Protein AF-A0A7Z9T7X4-F1 (afdb_monomer)

Solvent-accessible surface area (backbone atoms only — not comparable to full-atom values): 5307 Å² total; per-residue (Å²): 120,67,69,62,58,50,52,54,52,57,52,54,50,58,70,72,67,56,79,73,83,79,71,84,74,80,74,58,66,50,82,43,74,27,76,43,23,64,61,49,35,50,49,37,37,73,74,67,70,28,39,80,80,86,53,81,40,30,31,27,49,94,84,28,35,44,34,46,44,71,38,79,74,93,66,67,42,73,88,44,99,63,51,78,86,133

pLDDT: mean 85.78, std 15.09, range [55.75, 98.19]

Nearest PDB structures (foldseek):
  8wg8-assembly1_A  TM=2.321E-01  e=5.520E+00  Homo sapiens

Foldseek 3Di:
DPVVVVVVVVVVCVVVVDPDPDDDDPAQEDEDEDQDLQVVQVCCVVPVVWADPPDPSWTDDPRYIYHYDHDDDPDALCPDPRNDDD

Sequence (86 aa):
MTGRLFALSAFLVALVGSPAIATATDYHHVHLVAPSRAEAKEWYMTHMGCTDYGRPDACQIGNTYIIFFEREPTGPSVGSGVDHIG

Secondary structure (DSSP, 8-state):
-HHHHHHHHHHHHHHHS-----PPPP--EEEEEES-HHHHHHHHHHHS--B--S-TTEEEETTEEEEEEES--SS-STTSS-----

Structure (mmCIF, N/CA/C/O backbone):
data_AF-A0A7Z9T7X4-F1
#
_entry.id   AF-A0A7Z9T7X4-F1
#
loop_
_atom_site.group_PDB
_atom_site.id
_atom_site.type_symbol
_atom_site.label_atom_id
_atom_site.label_alt_id
_atom_site.label_comp_id
_atom_site.label_asym_id
_atom_site.label_entity_id
_atom_site.label_seq_id
_atom_site.pdbx_PDB_ins_code
_atom_site.Cartn_x
_atom_site.Cartn_y
_atom_site.Cartn_z
_atom_site.occupancy
_atom_site.B_iso_or_equiv
_atom_site.auth_seq_id
_atom_site.auth_comp_id
_atom_site.auth_asym_id
_atom_site.auth_atom_id
_atom_site.pdbx_PDB_model_num
ATOM 1 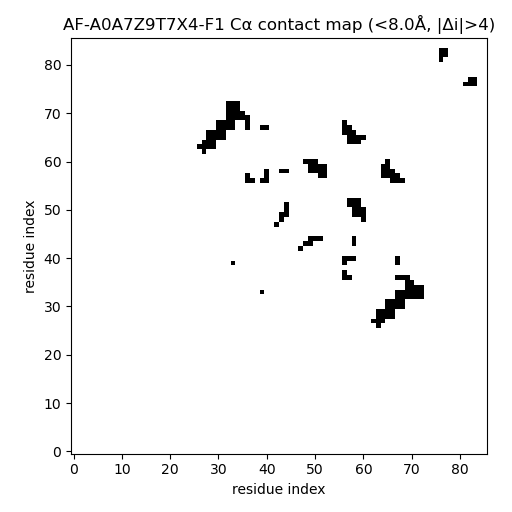N N . MET A 1 1 ? 3.331 -52.181 41.302 1.00 55.75 1 MET A N 1
ATOM 2 C CA . MET A 1 1 ? 4.014 -50.969 40.778 1.00 55.75 1 MET A CA 1
ATOM 3 C C . MET A 1 1 ? 3.919 -50.811 39.258 1.00 55.75 1 MET A C 1
ATOM 5 O O . MET A 1 1 ? 4.015 -49.691 38.784 1.00 55.75 1 MET A O 1
ATOM 9 N N . THR A 1 2 ? 3.673 -51.877 38.496 1.00 60.91 2 THR A N 1
ATOM 10 C CA . THR A 1 2 ? 3.679 -51.894 37.021 1.00 60.91 2 THR A CA 1
ATOM 11 C C . THR A 1 2 ? 2.526 -51.131 36.349 1.00 60.91 2 THR A C 1
ATOM 13 O O . THR A 1 2 ? 2.764 -50.427 35.376 1.00 60.91 2 THR A O 1
ATOM 16 N N . GLY A 1 3 ? 1.301 -51.171 36.889 1.00 57.78 3 GLY A N 1
ATOM 17 C CA . GLY A 1 3 ? 0.142 -50.492 36.274 1.00 57.78 3 GLY A CA 1
ATOM 18 C C . GLY A 1 3 ? 0.173 -48.956 36.331 1.00 57.78 3 GLY A C 1
ATOM 19 O O . GLY A 1 3 ? -0.297 -48.291 35.413 1.00 57.78 3 GLY A O 1
ATOM 20 N N . ARG A 1 4 ? 0.783 -48.375 37.374 1.00 57.91 4 ARG A N 1
ATOM 21 C CA . ARG A 1 4 ? 0.920 -46.912 37.519 1.00 57.91 4 ARG A CA 1
ATOM 22 C C . ARG A 1 4 ? 1.949 -46.327 36.548 1.00 57.91 4 ARG A C 1
ATOM 24 O O . ARG A 1 4 ? 1.705 -45.278 35.971 1.00 57.91 4 ARG A O 1
ATOM 31 N N . LEU A 1 5 ? 3.059 -47.032 36.330 1.00 59.16 5 LEU A N 1
ATOM 32 C CA . LEU A 1 5 ? 4.101 -46.645 35.370 1.00 59.16 5 LEU A CA 1
ATOM 33 C C . LEU A 1 5 ? 3.607 -46.722 33.914 1.00 59.16 5 LEU A C 1
ATOM 35 O O . LEU A 1 5 ? 3.946 -45.858 33.105 1.00 59.16 5 LEU A O 1
ATOM 39 N N . PHE A 1 6 ? 2.756 -47.706 33.600 1.00 60.12 6 PHE A N 1
ATOM 40 C CA . PHE A 1 6 ? 2.117 -47.829 32.284 1.00 60.12 6 PHE A CA 1
ATOM 41 C C . PHE A 1 6 ? 1.105 -46.703 32.023 1.00 60.12 6 PHE A C 1
ATOM 43 O O . PHE A 1 6 ? 1.119 -46.098 30.954 1.00 60.12 6 PHE A O 1
ATOM 50 N N . ALA A 1 7 ? 0.278 -46.368 33.020 1.00 62.12 7 ALA A N 1
ATOM 51 C CA . ALA A 1 7 ? -0.687 -45.273 32.921 1.00 62.12 7 ALA A CA 1
ATOM 52 C C . ALA A 1 7 ? -0.011 -43.895 32.779 1.00 62.12 7 ALA A C 1
ATOM 54 O O . ALA A 1 7 ? -0.449 -43.083 31.968 1.00 62.12 7 ALA A O 1
ATOM 55 N N . LEU A 1 8 ? 1.089 -43.646 33.505 1.00 60.22 8 LEU A N 1
ATOM 56 C CA . LEU A 1 8 ? 1.880 -42.418 33.346 1.00 60.22 8 LEU A CA 1
ATOM 57 C C . LEU A 1 8 ? 2.542 -42.321 31.962 1.00 60.22 8 LEU A C 1
ATOM 59 O O . LEU A 1 8 ? 2.557 -41.243 31.372 1.00 60.22 8 LEU A O 1
ATOM 63 N N . SER A 1 9 ? 3.054 -43.433 31.428 1.00 58.78 9 SER A N 1
ATOM 64 C CA . SER A 1 9 ? 3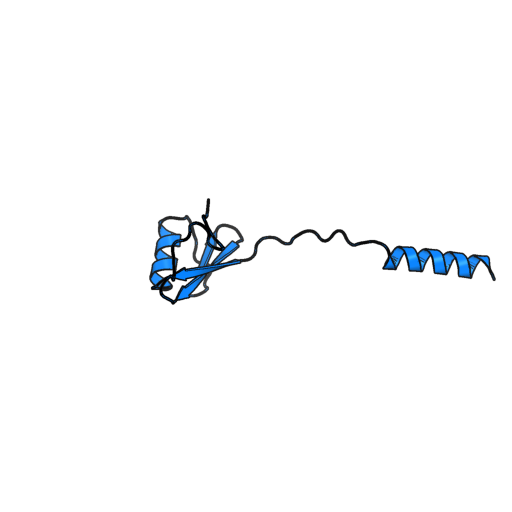.676 -43.446 30.094 1.00 58.78 9 SER A CA 1
ATOM 65 C C . SER A 1 9 ? 2.656 -43.214 28.978 1.00 58.78 9 SER A C 1
ATOM 67 O O . SER A 1 9 ? 2.924 -42.449 28.057 1.00 58.78 9 SER A O 1
ATOM 69 N N . ALA A 1 10 ? 1.463 -43.808 29.078 1.00 59.78 10 ALA A N 1
ATOM 70 C CA . ALA A 1 10 ? 0.387 -43.575 28.115 1.00 59.78 10 ALA A CA 1
ATOM 71 C C . ALA A 1 10 ? -0.110 -42.114 28.131 1.00 59.78 10 ALA A C 1
ATOM 73 O O . ALA A 1 10 ? -0.397 -41.548 27.078 1.00 59.78 10 ALA A O 1
ATOM 74 N N . PHE A 1 11 ? -0.152 -41.477 29.308 1.00 58.53 11 PHE A N 1
ATOM 75 C CA . PHE A 1 11 ? -0.549 -40.073 29.453 1.00 58.53 11 PHE A CA 1
ATOM 76 C C . PHE A 1 11 ? 0.485 -39.094 28.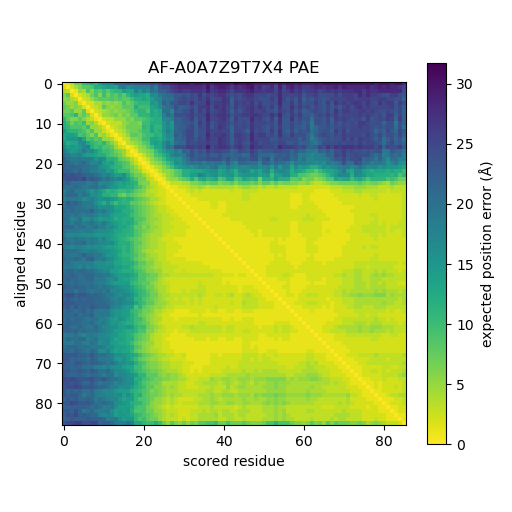865 1.00 58.53 11 PHE A C 1
ATOM 78 O O . PHE A 1 11 ? 0.116 -38.130 28.198 1.00 58.53 11 PHE A O 1
ATOM 85 N N . LEU A 1 12 ? 1.784 -39.364 29.046 1.00 57.91 12 LEU A N 1
ATOM 86 C CA . LEU A 1 12 ? 2.865 -38.547 28.477 1.00 57.91 12 LEU A CA 1
ATOM 87 C C . LEU A 1 12 ? 2.919 -38.619 26.942 1.00 57.91 12 LEU A C 1
ATOM 89 O O . LEU A 1 12 ? 3.142 -37.598 26.294 1.00 57.91 12 LEU A O 1
ATOM 93 N N . VAL A 1 13 ? 2.658 -39.788 26.347 1.00 59.00 13 VAL A N 1
ATOM 94 C CA . VAL A 1 13 ? 2.594 -39.939 24.881 1.00 59.00 13 VAL A CA 1
ATOM 95 C C . VAL A 1 13 ? 1.408 -39.168 24.288 1.00 59.00 13 VAL A C 1
ATOM 97 O O . VAL A 1 13 ? 1.557 -38.536 23.244 1.00 59.00 13 VAL A O 1
ATOM 100 N N . ALA A 1 14 ? 0.256 -39.141 24.966 1.00 59.38 14 ALA A N 1
ATOM 101 C CA . ALA A 1 14 ? -0.911 -38.380 24.511 1.00 59.38 14 ALA A CA 1
ATOM 102 C C . ALA A 1 14 ? -0.692 -36.851 24.537 1.00 59.38 14 ALA A C 1
ATOM 104 O O . ALA A 1 14 ? -1.221 -36.141 23.680 1.00 59.38 14 ALA A O 1
ATOM 105 N N . LEU A 1 15 ? 0.115 -36.345 25.481 1.00 58.59 15 LEU A N 1
ATOM 106 C CA . LEU A 1 15 ? 0.388 -34.910 25.630 1.00 58.59 15 LEU A CA 1
ATOM 107 C C . LEU A 1 15 ? 1.399 -34.370 24.601 1.00 58.59 15 LEU A C 1
ATOM 109 O O . LEU A 1 15 ? 1.307 -33.213 24.206 1.00 58.59 15 LEU A O 1
ATOM 113 N N . VAL A 1 16 ? 2.354 -35.200 24.164 1.00 62.25 16 VAL A N 1
ATOM 114 C CA . VAL A 1 16 ? 3.414 -34.813 23.209 1.00 62.25 16 VAL A CA 1
ATOM 115 C C . VAL A 1 16 ? 3.037 -35.159 21.761 1.00 62.25 16 VAL A C 1
ATOM 117 O O . VAL A 1 16 ? 3.496 -34.505 20.830 1.00 62.25 16 VAL A O 1
ATOM 120 N N . GLY A 1 17 ? 2.191 -36.175 21.561 1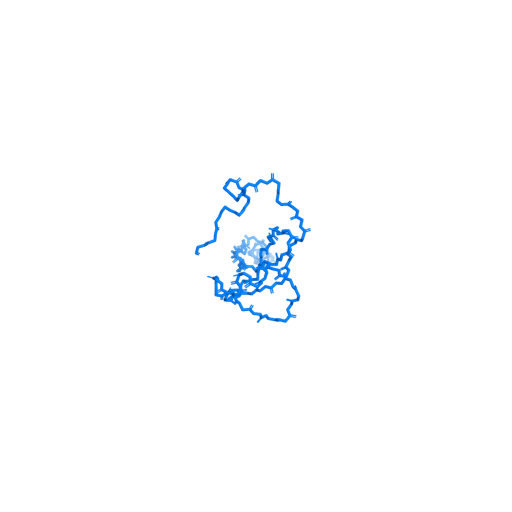.00 58.28 17 GLY A N 1
ATOM 121 C CA . GLY A 1 17 ? 1.822 -36.694 20.241 1.00 58.28 17 GLY A CA 1
ATOM 122 C C . GLY A 1 17 ? 0.565 -36.087 19.614 1.00 58.28 17 GLY A C 1
ATOM 123 O O . GLY A 1 17 ? 0.218 -36.475 18.502 1.00 58.28 17 GLY A O 1
ATOM 124 N N . SER A 1 18 ? -0.130 -35.172 20.294 1.00 63.16 18 SER A N 1
ATOM 125 C CA . SER A 1 18 ? -1.299 -34.499 19.718 1.00 63.16 18 SER A CA 1
ATOM 126 C C . SER A 1 18 ? -0.822 -33.337 18.843 1.00 63.16 18 SER A C 1
ATOM 128 O O . SER A 1 18 ? -0.358 -32.340 19.402 1.00 63.16 18 SER A O 1
ATOM 130 N N . PRO A 1 19 ? -0.902 -33.409 17.497 1.00 65.62 19 PRO A N 1
ATOM 131 C CA . PRO A 1 19 ? -0.632 -32.237 16.683 1.00 65.62 19 PRO A CA 1
ATOM 132 C C . PRO A 1 19 ? -1.670 -31.183 17.061 1.00 65.62 19 PRO A C 1
ATOM 134 O O . PRO A 1 19 ? -2.869 -31.375 16.850 1.00 65.62 19 PRO A O 1
ATOM 137 N N . ALA A 1 20 ? -1.224 -30.080 17.660 1.00 71.19 20 ALA A N 1
ATOM 138 C CA . ALA A 1 20 ? -2.070 -28.908 17.761 1.00 71.19 20 ALA A CA 1
ATOM 139 C C . ALA A 1 20 ? -2.505 -28.566 16.333 1.00 71.19 20 ALA A C 1
ATOM 141 O O . ALA A 1 20 ? -1.660 -28.433 15.444 1.00 71.19 20 ALA A O 1
ATOM 142 N N . ILE A 1 21 ? -3.814 -28.484 16.095 1.00 73.75 21 ILE A N 1
ATOM 143 C CA . ILE A 1 21 ? -4.326 -27.990 14.821 1.00 73.75 21 ILE A CA 1
ATOM 144 C C . ILE A 1 21 ? -3.893 -26.528 14.750 1.00 73.75 21 ILE A C 1
ATOM 146 O O . ILE A 1 21 ? -4.484 -25.663 15.392 1.00 73.75 21 ILE A O 1
ATOM 150 N N . ALA A 1 22 ? -2.804 -26.268 14.031 1.00 72.44 22 ALA A N 1
ATOM 151 C CA . ALA A 1 22 ? -2.356 -24.920 13.756 1.00 72.44 22 ALA A CA 1
ATOM 152 C C . ALA A 1 22 ? -3.366 -24.297 12.793 1.00 72.44 22 ALA A C 1
ATOM 154 O O . ALA A 1 22 ? -3.421 -24.646 11.614 1.00 72.44 22 ALA A O 1
ATOM 155 N N . THR A 1 23 ? -4.202 -23.403 13.306 1.00 78.25 23 THR A N 1
ATOM 156 C CA . THR A 1 23 ? -5.028 -22.545 12.464 1.00 78.25 23 THR A CA 1
ATOM 157 C C . THR A 1 23 ? -4.146 -21.428 11.924 1.00 78.25 23 THR A C 1
ATOM 159 O O . THR A 1 23 ? -3.372 -20.834 12.679 1.00 78.25 23 THR A O 1
ATOM 162 N N . ALA A 1 24 ? -4.248 -21.133 10.629 1.00 76.50 24 ALA A N 1
ATOM 163 C CA . ALA A 1 24 ? -3.623 -19.933 10.091 1.00 76.50 24 ALA A CA 1
ATOM 164 C C . ALA A 1 24 ? -4.186 -18.709 10.829 1.00 76.50 24 ALA A C 1
ATOM 166 O O . ALA A 1 24 ? -5.393 -18.616 11.046 1.00 76.50 24 ALA A O 1
ATOM 167 N N . THR A 1 25 ? -3.300 -17.811 11.253 1.00 79.88 25 THR A N 1
ATOM 168 C CA . THR A 1 25 ? -3.706 -16.520 11.811 1.00 79.88 25 THR A CA 1
ATOM 169 C C . THR A 1 25 ? -4.280 -15.634 10.711 1.00 79.88 25 THR A C 1
ATOM 171 O O . THR A 1 25 ? -3.953 -15.810 9.534 1.00 79.88 25 THR A O 1
ATOM 174 N N . ASP A 1 26 ? -5.083 -14.649 11.107 1.00 86.38 26 ASP A N 1
ATOM 175 C CA . ASP A 1 26 ? -5.591 -13.637 10.18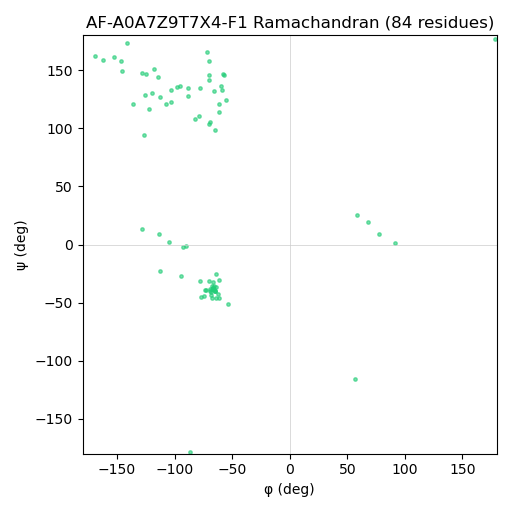8 1.00 86.38 26 ASP A CA 1
ATOM 176 C C . ASP A 1 26 ? -4.445 -12.886 9.496 1.00 86.38 26 ASP A C 1
ATOM 178 O O . ASP A 1 26 ? -3.366 -12.669 10.064 1.00 86.38 26 ASP A O 1
ATOM 182 N N . TYR A 1 27 ? -4.686 -12.486 8.246 1.00 89.50 27 TYR A N 1
ATOM 183 C CA . TYR A 1 27 ? -3.704 -11.784 7.431 1.00 89.50 27 TYR A CA 1
ATOM 184 C C . TYR A 1 27 ? -3.479 -10.364 7.969 1.00 89.50 27 TYR A C 1
ATOM 186 O O . TYR A 1 27 ? -4.303 -9.464 7.789 1.00 89.50 27 TYR A O 1
ATOM 194 N N . HIS A 1 28 ? -2.351 -10.167 8.652 1.00 93.50 28 HIS A N 1
ATOM 195 C CA . HIS A 1 28 ? -2.127 -8.955 9.437 1.00 93.50 28 HIS A CA 1
ATOM 196 C C . HIS A 1 28 ? -1.765 -7.730 8.585 1.00 93.50 28 HIS A C 1
ATOM 198 O O . HIS A 1 28 ? -2.245 -6.628 8.849 1.00 93.50 28 HIS A O 1
ATOM 204 N N . HIS A 1 29 ? -0.864 -7.866 7.608 1.00 95.81 29 HIS A N 1
ATOM 205 C CA . HIS A 1 29 ? -0.446 -6.737 6.778 1.00 95.81 29 HIS A CA 1
ATOM 206 C C . HIS A 1 29 ? 0.229 -7.162 5.473 1.00 95.81 29 HIS A C 1
ATOM 208 O O . HIS A 1 29 ? 0.783 -8.255 5.378 1.00 95.81 29 HIS A O 1
ATOM 214 N N . VAL A 1 30 ? 0.241 -6.249 4.503 1.00 95.06 30 VAL A N 1
ATOM 215 C CA . VAL A 1 30 ? 1.000 -6.353 3.251 1.00 95.06 30 VAL A CA 1
ATOM 216 C C . VAL A 1 30 ? 1.904 -5.135 3.075 1.00 95.06 30 VAL A C 1
ATOM 218 O O . VAL A 1 30 ? 1.560 -4.023 3.485 1.00 95.06 30 VAL A O 1
ATOM 221 N N . HIS A 1 31 ? 3.070 -5.344 2.465 1.00 95.88 31 HIS A N 1
ATOM 222 C CA . HIS A 1 31 ? 3.951 -4.265 2.025 1.00 95.88 31 HIS A CA 1
ATOM 223 C C . HIS A 1 31 ? 3.821 -4.084 0.515 1.00 95.88 31 HIS A C 1
ATOM 225 O O . HIS A 1 31 ? 4.076 -5.022 -0.241 1.00 95.88 31 HIS A O 1
ATOM 231 N N . LEU A 1 32 ? 3.467 -2.876 0.085 1.00 95.56 32 LEU A N 1
ATOM 232 C CA . LEU A 1 32 ? 3.364 -2.511 -1.324 1.00 95.56 32 LEU A CA 1
ATOM 233 C C . LEU A 1 32 ? 4.416 -1.471 -1.683 1.00 95.56 32 LEU A C 1
ATOM 235 O O . LEU A 1 32 ? 4.762 -0.596 -0.894 1.00 95.56 32 LEU A O 1
ATOM 239 N N . VAL A 1 33 ? 4.930 -1.583 -2.897 1.00 96.19 33 VAL A N 1
ATOM 240 C CA . VAL A 1 33 ? 5.909 -0.650 -3.445 1.00 96.19 33 VAL A CA 1
ATOM 241 C C . VAL A 1 33 ? 5.180 0.503 -4.116 1.00 96.19 33 VAL A C 1
ATOM 243 O O . VAL A 1 33 ? 4.256 0.267 -4.892 1.00 96.19 33 VAL A O 1
ATOM 246 N N . ALA A 1 34 ? 5.624 1.729 -3.855 1.00 96.56 34 ALA A N 1
ATOM 247 C CA . ALA A 1 34 ? 5.153 2.916 -4.556 1.00 96.56 34 ALA A CA 1
ATOM 248 C C . ALA A 1 34 ? 6.285 3.945 -4.727 1.00 96.56 34 ALA A C 1
ATOM 250 O O . ALA A 1 34 ? 7.136 4.036 -3.842 1.00 96.56 34 ALA A O 1
ATOM 251 N N . PRO A 1 35 ? 6.279 4.763 -5.797 1.00 97.44 35 PRO A N 1
ATOM 252 C CA . PRO A 1 35 ? 7.228 5.871 -5.953 1.00 97.44 35 PRO A CA 1
ATOM 253 C C . PRO A 1 35 ? 7.123 6.929 -4.845 1.00 97.44 35 PRO A C 1
ATOM 255 O O . PRO A 1 35 ? 8.120 7.535 -4.478 1.00 97.44 35 PRO A O 1
ATOM 258 N N . SER A 1 36 ? 5.925 7.124 -4.283 1.00 97.88 36 SER A N 1
ATOM 259 C CA . SER A 1 36 ? 5.669 8.008 -3.143 1.00 97.88 36 SER A CA 1
ATOM 260 C C . SER A 1 36 ? 4.743 7.311 -2.155 1.00 97.88 36 SER A C 1
ATOM 262 O O . SER A 1 36 ? 3.620 6.925 -2.491 1.00 97.88 36 SER A O 1
ATOM 264 N N . ARG A 1 37 ? 5.206 7.142 -0.913 1.00 97.69 37 ARG A N 1
ATOM 265 C CA . ARG A 1 37 ? 4.412 6.496 0.143 1.00 97.69 37 ARG A CA 1
ATOM 266 C C . ARG A 1 37 ? 3.206 7.329 0.560 1.00 97.69 37 ARG A C 1
ATOM 268 O O . ARG A 1 37 ? 2.139 6.772 0.808 1.00 97.69 37 ARG A O 1
ATOM 275 N N . ALA A 1 38 ? 3.374 8.649 0.611 1.00 96.88 38 ALA A N 1
ATOM 276 C CA . ALA A 1 38 ? 2.315 9.575 0.989 1.00 96.88 38 ALA A CA 1
ATOM 277 C C . ALA A 1 38 ? 1.199 9.604 -0.064 1.00 96.88 38 ALA A C 1
ATOM 279 O O . ALA A 1 38 ? 0.027 9.478 0.285 1.00 96.88 38 ALA A O 1
ATOM 280 N N . GLU A 1 39 ? 1.561 9.689 -1.348 1.00 97.94 39 GLU A N 1
ATOM 281 C CA . GLU A 1 39 ? 0.581 9.664 -2.441 1.00 97.94 39 GLU A CA 1
ATOM 282 C C . GLU A 1 39 ? -0.121 8.309 -2.537 1.00 97.94 39 GLU A C 1
ATOM 284 O O . GLU A 1 39 ? -1.329 8.258 -2.751 1.00 97.94 39 GLU A O 1
ATOM 289 N N . ALA A 1 40 ? 0.601 7.206 -2.312 1.00 97.69 40 ALA A N 1
ATOM 290 C CA . ALA A 1 40 ? -0.001 5.879 -2.289 1.00 97.69 40 ALA A CA 1
ATOM 291 C C . ALA A 1 40 ? -1.004 5.720 -1.138 1.00 97.69 40 ALA A C 1
ATOM 293 O O . ALA A 1 40 ? -2.124 5.263 -1.371 1.00 97.69 40 ALA A O 1
ATOM 294 N N . LYS A 1 41 ? -0.649 6.150 0.083 1.00 97.75 41 LYS A N 1
ATOM 295 C CA . LYS A 1 41 ? -1.585 6.184 1.219 1.00 97.75 41 LYS A CA 1
ATOM 296 C C . LYS A 1 41 ? -2.851 6.959 0.853 1.00 97.75 41 LYS A C 1
ATOM 298 O O . LYS A 1 41 ? -3.948 6.430 1.019 1.00 97.75 41 LYS A O 1
ATOM 303 N N . GLU A 1 42 ? -2.694 8.173 0.334 1.00 97.81 42 GLU A N 1
ATOM 304 C CA . GLU A 1 42 ? -3.818 9.046 -0.012 1.00 97.81 42 GLU A CA 1
ATOM 305 C C . GLU A 1 42 ? -4.711 8.437 -1.101 1.00 97.81 42 GLU A C 1
ATOM 307 O O . GLU A 1 42 ? -5.938 8.443 -0.981 1.00 97.81 42 GLU A O 1
ATOM 312 N N . TRP A 1 43 ? -4.111 7.836 -2.132 1.00 97.62 43 TRP A N 1
ATOM 313 C CA . TRP A 1 43 ? -4.847 7.173 -3.205 1.00 97.62 43 TRP A CA 1
ATOM 314 C C . TRP A 1 43 ? -5.685 6.004 -2.675 1.00 97.62 43 TRP A C 1
ATOM 316 O O . TRP A 1 43 ? -6.872 5.901 -2.986 1.00 97.62 43 TRP A O 1
ATOM 326 N N . TYR A 1 44 ? -5.107 5.150 -1.822 1.00 97.12 44 TYR A N 1
ATOM 327 C CA . TYR A 1 44 ? -5.834 4.025 -1.225 1.00 97.12 44 TYR A CA 1
ATOM 328 C C . TYR A 1 44 ? -6.951 4.496 -0.289 1.00 97.12 44 TYR A C 1
ATOM 330 O O . TYR A 1 44 ? -8.037 3.912 -0.288 1.00 97.12 44 TYR A O 1
ATOM 338 N N . MET A 1 45 ? -6.724 5.561 0.482 1.00 97.38 45 MET A N 1
ATOM 339 C CA . MET A 1 45 ? -7.769 6.146 1.325 1.00 97.38 45 MET A CA 1
ATOM 340 C C . MET A 1 45 ? -8.918 6.731 0.496 1.00 97.38 45 MET A C 1
ATOM 342 O O . MET A 1 45 ? -10.084 6.521 0.823 1.00 97.38 45 MET A O 1
ATOM 346 N N . THR A 1 46 ? -8.601 7.393 -0.616 1.00 97.69 46 THR A N 1
ATOM 347 C CA . THR A 1 46 ? -9.591 8.040 -1.488 1.00 97.69 46 THR A CA 1
ATOM 348 C C . THR A 1 46 ? -10.393 7.038 -2.319 1.00 97.69 46 THR A C 1
ATOM 350 O O . THR A 1 46 ? -11.595 7.218 -2.511 1.00 97.69 46 THR A O 1
ATOM 353 N N . HIS A 1 47 ? -9.747 5.987 -2.830 1.00 96.19 47 HIS A N 1
ATOM 354 C CA . HIS A 1 47 ? -10.330 5.135 -3.872 1.00 96.19 47 HIS A CA 1
ATOM 355 C C . HIS A 1 47 ? -10.648 3.706 -3.430 1.00 96.19 47 HIS A C 1
ATOM 357 O O . HIS A 1 47 ? -11.508 3.075 -4.038 1.00 96.19 47 HIS A O 1
ATOM 363 N N . MET A 1 48 ? -9.992 3.198 -2.384 1.00 94.31 48 MET A N 1
ATOM 364 C CA . MET A 1 48 ? -10.094 1.788 -1.975 1.00 94.31 48 MET A CA 1
ATOM 365 C C . MET A 1 48 ? -10.770 1.602 -0.610 1.00 94.31 48 MET A C 1
ATOM 367 O O . MET A 1 48 ? -10.760 0.503 -0.064 1.00 94.31 48 MET A O 1
ATOM 371 N N . GLY A 1 49 ? -11.340 2.666 -0.032 1.00 94.00 49 GLY A N 1
ATOM 372 C CA . GLY A 1 49 ? -11.990 2.610 1.282 1.00 94.00 49 GLY A CA 1
ATOM 373 C C . GLY A 1 49 ? -11.018 2.371 2.441 1.00 94.00 49 GLY A C 1
ATOM 374 O O . GLY A 1 49 ? -11.430 1.934 3.514 1.00 94.00 49 GLY A O 1
ATOM 375 N N . CYS A 1 50 ? -9.728 2.638 2.227 1.00 97.06 50 CYS A N 1
ATOM 376 C CA . CYS A 1 50 ? -8.723 2.552 3.275 1.00 97.06 50 CYS A CA 1
ATOM 377 C C . CYS A 1 50 ? -8.928 3.684 4.296 1.00 97.06 50 CYS A C 1
ATOM 379 O O . CYS A 1 50 ? -9.296 4.801 3.937 1.00 97.06 50 CYS A O 1
ATOM 381 N N . THR A 1 51 ? -8.650 3.430 5.572 1.00 98.06 51 THR A N 1
ATOM 382 C CA . THR A 1 51 ? -8.736 4.449 6.629 1.00 98.06 51 THR A CA 1
ATOM 383 C C . THR A 1 51 ? -7.383 4.691 7.278 1.00 98.06 51 THR A C 1
ATOM 385 O O . THR A 1 51 ? -6.554 3.782 7.377 1.00 98.06 51 THR A O 1
ATOM 3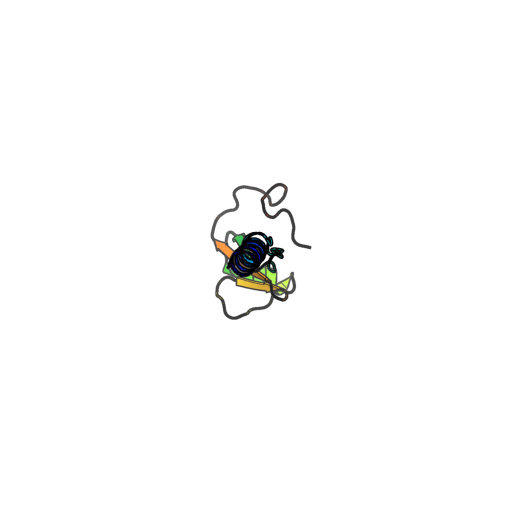88 N N . ASP A 1 52 ? -7.168 5.910 7.766 1.00 97.00 52 ASP A N 1
ATOM 389 C CA . ASP A 1 52 ? -6.017 6.200 8.616 1.00 97.00 52 ASP A CA 1
ATOM 390 C C . ASP A 1 52 ? -6.186 5.533 9.991 1.00 97.00 52 ASP A C 1
ATOM 392 O O . ASP A 1 52 ? -7.282 5.507 10.551 1.00 97.00 52 ASP A O 1
ATOM 396 N N . TYR A 1 53 ? -5.091 5.010 10.536 1.00 96.25 53 TYR A N 1
ATOM 397 C CA . TYR A 1 53 ? -5.017 4.453 11.891 1.00 96.25 53 TYR A CA 1
ATOM 398 C C . TYR A 1 53 ? -3.854 5.035 12.708 1.00 96.25 53 TYR A C 1
ATOM 400 O O . TYR A 1 53 ? -3.500 4.519 13.767 1.00 96.25 53 TYR A O 1
ATOM 408 N N . GLY A 1 54 ? -3.245 6.121 12.222 1.00 95.38 54 GLY A N 1
ATOM 409 C CA . GLY A 1 54 ? -2.192 6.860 12.913 1.00 95.38 54 GLY A CA 1
ATOM 410 C C . GLY A 1 54 ? -0.771 6.401 12.591 1.00 95.38 54 GLY A C 1
ATOM 411 O O . GLY A 1 54 ? 0.180 6.977 13.119 1.00 95.38 54 GLY A O 1
ATOM 412 N N . ARG A 1 55 ? -0.589 5.403 11.714 1.00 94.81 55 ARG A N 1
ATOM 413 C CA . ARG A 1 55 ? 0.740 5.036 11.207 1.00 94.81 55 ARG A CA 1
ATOM 414 C C . ARG A 1 55 ? 1.079 5.854 9.950 1.00 94.81 55 ARG A C 1
ATOM 416 O O . ARG A 1 55 ? 0.306 5.839 8.990 1.00 94.81 55 ARG A O 1
ATOM 423 N N . PRO A 1 56 ? 2.243 6.529 9.910 1.00 94.44 56 PRO A N 1
ATOM 424 C CA . PRO A 1 56 ? 2.741 7.155 8.688 1.00 94.44 56 PRO A CA 1
ATOM 425 C C . PRO A 1 56 ? 2.887 6.135 7.558 1.00 94.44 56 PRO A C 1
ATOM 427 O O . PRO A 1 56 ? 3.254 4.987 7.813 1.00 94.44 56 PRO A O 1
ATOM 430 N N . ASP A 1 57 ? 2.635 6.558 6.318 1.00 96.25 57 ASP A N 1
ATOM 431 C CA . ASP A 1 57 ? 2.859 5.733 5.120 1.00 96.25 57 ASP A CA 1
ATOM 432 C C . ASP A 1 57 ? 2.083 4.406 5.096 1.00 96.25 57 ASP A C 1
ATOM 434 O O . ASP A 1 57 ? 2.495 3.429 4.466 1.00 96.25 57 ASP A O 1
ATOM 438 N N . ALA A 1 58 ? 0.965 4.352 5.814 1.00 98.00 58 ALA A N 1
ATOM 439 C CA . ALA A 1 58 ? 0.112 3.183 5.887 1.00 98.00 58 ALA A CA 1
ATOM 440 C C . ALA A 1 58 ? -1.359 3.582 6.022 1.00 98.00 58 ALA A C 1
ATOM 442 O O . ALA A 1 58 ? -1.698 4.677 6.475 1.00 98.00 58 ALA A O 1
ATOM 443 N N . CYS A 1 59 ? -2.228 2.654 5.650 1.00 98.19 59 CYS A N 1
ATOM 444 C CA . CYS A 1 59 ? -3.663 2.715 5.893 1.00 98.19 59 CYS A CA 1
ATOM 445 C C . CYS A 1 59 ? -4.175 1.312 6.250 1.00 98.19 59 CYS A C 1
ATOM 447 O O . CYS A 1 59 ?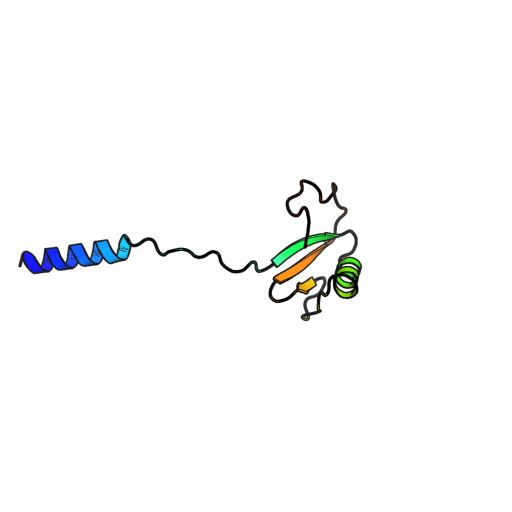 -3.415 0.338 6.213 1.00 98.19 59 CYS A O 1
ATOM 449 N N . GLN A 1 60 ? -5.439 1.196 6.642 1.00 97.44 60 GLN A N 1
ATOM 450 C CA . GLN A 1 60 ? -6.060 -0.090 6.958 1.00 97.44 60 GLN A CA 1
ATOM 451 C C . GLN A 1 60 ? -7.379 -0.287 6.211 1.00 97.44 60 GLN A C 1
ATOM 453 O O . GLN A 1 60 ? -8.119 0.671 5.997 1.00 97.44 60 GLN A O 1
ATOM 458 N N . ILE A 1 61 ? -7.684 -1.537 5.866 1.00 94.88 61 ILE A N 1
ATOM 459 C CA . ILE A 1 61 ? 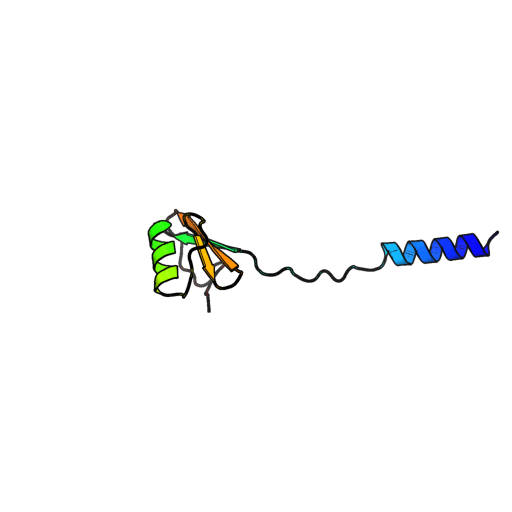-9.002 -1.973 5.387 1.00 94.88 61 ILE A CA 1
ATOM 460 C C . ILE A 1 61 ? -9.472 -3.074 6.338 1.00 94.88 61 ILE A C 1
ATOM 462 O O . ILE A 1 61 ? -8.825 -4.116 6.458 1.00 94.88 61 ILE A O 1
ATOM 466 N N . GLY A 1 62 ? -10.571 -2.830 7.056 1.00 93.25 62 GLY A N 1
ATOM 467 C CA . GLY A 1 62 ? -11.002 -3.711 8.144 1.00 93.25 62 GLY A CA 1
ATOM 468 C C . GLY A 1 62 ? -9.899 -3.867 9.197 1.00 93.25 62 GLY A C 1
ATOM 469 O O . GLY A 1 62 ? -9.514 -2.893 9.841 1.00 93.25 62 GLY A O 1
ATOM 470 N N . ASN A 1 63 ? -9.381 -5.088 9.345 1.00 93.00 63 ASN A N 1
ATOM 471 C CA . ASN A 1 63 ? -8.319 -5.442 10.293 1.00 93.00 63 ASN A CA 1
ATOM 472 C C . ASN A 1 63 ? -6.942 -5.645 9.632 1.00 93.00 63 ASN A C 1
ATOM 474 O O . ASN A 1 63 ? -5.987 -5.997 10.323 1.00 93.00 63 ASN A O 1
ATOM 478 N N . THR A 1 64 ? -6.826 -5.444 8.316 1.00 95.06 64 THR A N 1
ATOM 479 C CA . THR A 1 64 ? -5.580 -5.659 7.569 1.00 95.06 64 THR A CA 1
ATOM 480 C C . THR A 1 64 ? -4.903 -4.332 7.257 1.00 95.06 64 THR A C 1
ATOM 482 O O . THR A 1 64 ? -5.533 -3.390 6.768 1.00 95.06 64 THR A O 1
ATOM 485 N N . TYR A 1 65 ? -3.593 -4.258 7.502 1.00 97.06 65 TYR A N 1
ATOM 486 C CA . TYR A 1 65 ? -2.809 -3.051 7.240 1.00 97.06 65 TYR A CA 1
ATOM 487 C C . TYR A 1 65 ? -2.125 -3.097 5.871 1.00 97.06 65 TYR A C 1
ATOM 489 O O . TYR A 1 65 ? -1.492 -4.088 5.506 1.00 97.06 65 TYR A O 1
ATOM 497 N N . ILE A 1 66 ? -2.184 -1.985 5.145 1.00 97.44 66 ILE A N 1
ATOM 498 C CA . ILE A 1 66 ? -1.432 -1.759 3.910 1.00 97.44 66 ILE A CA 1
ATOM 499 C C . ILE A 1 66 ? -0.333 -0.754 4.227 1.00 97.44 66 ILE A C 1
ATOM 501 O O . ILE A 1 66 ? -0.605 0.349 4.699 1.00 97.44 66 ILE A O 1
ATOM 505 N N . ILE A 1 67 ? 0.915 -1.156 4.012 1.00 98.06 67 ILE A N 1
ATOM 506 C CA . ILE A 1 67 ? 2.099 -0.362 4.343 1.00 98.06 67 ILE A CA 1
ATOM 507 C C . ILE A 1 67 ? 2.871 -0.112 3.054 1.00 98.06 67 ILE A C 1
ATOM 509 O O . ILE A 1 67 ? 3.164 -1.052 2.313 1.00 98.06 67 ILE A O 1
ATOM 513 N N . PHE A 1 68 ? 3.232 1.141 2.798 1.00 98.00 68 PHE A N 1
ATOM 514 C CA . PHE A 1 68 ? 3.927 1.516 1.574 1.00 98.00 68 PHE A CA 1
ATOM 515 C C . PHE A 1 68 ? 5.436 1.625 1.799 1.00 98.00 68 PHE A C 1
ATOM 517 O O . PHE A 1 68 ? 5.903 2.206 2.779 1.00 98.00 68 PHE A O 1
ATOM 524 N N . PHE A 1 69 ? 6.208 1.076 0.864 1.00 95.94 69 PHE A N 1
ATOM 525 C CA . PHE A 1 69 ? 7.658 1.207 0.794 1.00 95.94 69 PHE A CA 1
ATOM 526 C C . PHE A 1 69 ? 8.040 2.020 -0.441 1.00 95.94 69 PHE A C 1
ATOM 528 O O . PHE A 1 69 ? 7.627 1.697 -1.557 1.00 95.94 69 PHE A O 1
ATOM 535 N N . GLU A 1 70 ? 8.830 3.071 -0.234 1.00 97.38 70 GLU A N 1
ATOM 536 C CA . GLU A 1 70 ? 9.186 4.014 -1.291 1.00 97.38 70 GLU A CA 1
ATOM 537 C C . GLU A 1 70 ? 10.287 3.448 -2.177 1.00 97.38 70 GLU A C 1
ATOM 539 O O . GLU A 1 70 ? 11.422 3.272 -1.728 1.00 97.38 70 GLU A O 1
ATOM 544 N N . ARG A 1 71 ? 9.943 3.123 -3.421 1.00 96.75 71 ARG A N 1
ATOM 545 C CA . ARG A 1 71 ? 10.889 2.797 -4.492 1.00 96.75 71 ARG A CA 1
ATOM 546 C C . ARG A 1 71 ? 10.159 2.742 -5.829 1.00 96.75 71 ARG A C 1
ATOM 548 O O . ARG A 1 71 ? 8.951 2.512 -5.877 1.00 96.75 71 ARG A O 1
ATOM 555 N N . GLU A 1 72 ? 10.921 2.819 -6.911 1.00 96.88 72 GLU A N 1
ATOM 556 C CA . GLU A 1 72 ? 10.384 2.545 -8.241 1.00 96.88 72 GLU A CA 1
ATOM 557 C C . GLU A 1 72 ? 9.967 1.066 -8.383 1.00 96.88 72 GLU A C 1
ATOM 559 O O . GLU A 1 72 ? 10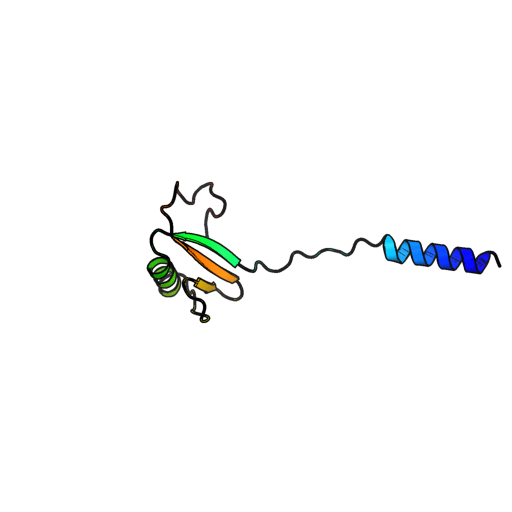.737 0.162 -8.017 1.00 96.88 72 GLU A O 1
ATOM 564 N N . PRO A 1 73 ? 8.758 0.778 -8.900 1.00 93.44 73 PRO A N 1
ATOM 565 C CA . PRO A 1 73 ? 8.365 -0.573 -9.272 1.00 93.44 73 PRO A CA 1
ATOM 566 C C . PRO A 1 73 ? 9.302 -1.147 -10.341 1.00 93.44 73 PRO A C 1
ATOM 568 O O . PRO A 1 73 ? 9.626 -0.495 -11.328 1.00 93.44 73 PRO A O 1
ATOM 571 N N . THR A 1 74 ? 9.709 -2.405 -10.179 1.00 94.12 74 THR A N 1
ATOM 572 C CA . THR A 1 74 ? 10.574 -3.100 -11.151 1.00 94.12 74 THR A CA 1
ATOM 573 C C . THR A 1 74 ? 9.785 -3.849 -12.227 1.00 94.12 74 THR A C 1
ATOM 575 O O . THR A 1 74 ? 10.380 -4.503 -13.079 1.00 94.12 74 THR A O 1
ATOM 578 N N . GLY A 1 75 ? 8.454 -3.813 -12.164 1.00 92.81 75 GLY A N 1
ATOM 579 C CA . GLY A 1 75 ? 7.560 -4.546 -13.052 1.00 92.81 75 GLY A CA 1
ATOM 580 C C . GLY A 1 75 ? 6.085 -4.324 -12.701 1.00 92.81 75 GLY A C 1
ATOM 581 O O . GLY A 1 75 ? 5.790 -3.623 -11.728 1.00 92.81 75 GLY A O 1
ATOM 582 N N . PRO A 1 76 ? 5.163 -4.895 -13.495 1.00 91.88 76 PRO A N 1
ATOM 583 C CA . PRO A 1 76 ? 3.727 -4.814 -13.242 1.00 91.88 76 PRO A CA 1
ATOM 584 C C . PRO A 1 76 ? 3.313 -5.670 -12.037 1.00 91.88 76 PRO A C 1
ATOM 586 O O . PRO A 1 76 ? 4.049 -6.560 -11.612 1.00 91.88 76 PRO A O 1
ATOM 589 N N . SER A 1 77 ? 2.096 -5.448 -11.531 1.00 91.62 77 SER A N 1
ATOM 590 C CA . SER A 1 77 ? 1.506 -6.316 -10.502 1.00 91.62 77 SER A CA 1
ATOM 591 C C . SER A 1 77 ? 1.232 -7.725 -11.028 1.00 91.62 77 SER A C 1
ATOM 593 O O . SER A 1 77 ? 1.422 -8.686 -10.285 1.00 91.62 77 SER A O 1
ATOM 595 N N . VAL A 1 78 ? 0.840 -7.856 -12.304 1.00 94.88 78 VAL A N 1
ATOM 596 C CA . VAL A 1 78 ? 0.457 -9.146 -12.896 1.00 94.88 78 VAL A CA 1
ATOM 597 C C . VAL A 1 78 ? 1.623 -10.134 -12.862 1.00 94.88 78 VAL A C 1
ATOM 599 O O . VAL A 1 78 ? 2.683 -9.868 -13.431 1.00 94.88 78 VAL A O 1
ATOM 602 N N . GLY A 1 79 ? 1.423 -11.277 -12.204 1.00 92.12 79 GLY A N 1
ATOM 603 C CA . GLY A 1 79 ? 2.459 -12.296 -12.002 1.00 92.12 79 GLY A CA 1
ATOM 604 C C . GLY A 1 79 ? 3.483 -11.972 -10.903 1.00 92.12 79 GLY A C 1
ATOM 605 O O . GLY A 1 79 ? 4.478 -12.686 -10.770 1.00 92.12 79 GLY A O 1
ATOM 606 N N . SER A 1 80 ? 3.261 -10.915 -10.115 1.00 91.75 80 SER A N 1
ATOM 607 C CA . SER A 1 80 ? 4.034 -10.616 -8.904 1.00 91.75 80 SER A CA 1
ATOM 608 C C . SER A 1 80 ? 3.461 -11.332 -7.669 1.00 91.75 80 SER A C 1
ATOM 610 O O . SER A 1 80 ? 2.479 -12.067 -7.755 1.00 91.75 80 SER A O 1
ATOM 612 N N . GLY A 1 81 ? 4.067 -11.119 -6.494 1.00 91.12 81 GLY A N 1
ATOM 613 C CA . GLY A 1 81 ? 3.552 -11.675 -5.236 1.00 91.12 81 GLY A CA 1
ATOM 614 C C . GLY A 1 81 ? 2.176 -11.131 -4.827 1.00 91.12 81 GLY A C 1
ATOM 615 O O . GLY A 1 81 ? 1.442 -11.824 -4.129 1.00 91.12 81 GLY A O 1
ATOM 616 N N . VAL A 1 82 ? 1.820 -9.919 -5.269 1.00 91.94 82 VAL A N 1
ATOM 617 C CA . VAL A 1 82 ? 0.482 -9.332 -5.104 1.00 91.94 82 VAL A CA 1
ATOM 618 C C . VAL A 1 82 ? -0.009 -8.908 -6.481 1.00 91.94 82 VAL A C 1
ATOM 620 O O . VAL A 1 82 ? 0.310 -7.830 -6.976 1.00 91.94 82 VAL A O 1
ATOM 623 N N . ASP A 1 83 ? -0.757 -9.806 -7.110 1.00 93.44 83 ASP A N 1
ATOM 624 C CA . ASP A 1 83 ? -1.287 -9.623 -8.460 1.00 93.44 83 ASP A CA 1
ATOM 625 C C . ASP A 1 83 ? -2.457 -8.627 -8.491 1.00 93.44 83 ASP A C 1
ATOM 627 O O . ASP A 1 83 ? -2.481 -7.711 -9.315 1.00 93.44 83 ASP A O 1
ATOM 631 N N . HIS A 1 84 ? -3.381 -8.761 -7.537 1.00 91.12 84 HIS A N 1
ATOM 632 C CA . HIS A 1 84 ? -4.566 -7.922 -7.381 1.00 91.12 84 HIS A CA 1
ATOM 633 C C . HIS A 1 84 ? -5.027 -7.858 -5.915 1.00 91.12 84 HIS A C 1
ATOM 635 O O . HIS A 1 84 ? -4.674 -8.708 -5.096 1.00 91.12 84 HIS A O 1
ATOM 641 N N . ILE A 1 85 ? -5.839 -6.843 -5.605 1.00 88.00 85 ILE A N 1
ATOM 642 C CA . ILE A 1 85 ? -6.605 -6.689 -4.359 1.00 88.00 85 ILE A CA 1
ATOM 643 C C . ILE A 1 85 ? -8.063 -6.491 -4.787 1.00 88.00 85 ILE A C 1
ATOM 645 O O . ILE A 1 85 ? -8.318 -5.660 -5.662 1.00 88.00 85 ILE A O 1
ATOM 649 N N . GLY A 1 86 ? -8.987 -7.269 -4.224 1.00 75.25 86 GLY A N 1
ATOM 650 C CA . GLY A 1 86 ? -10.402 -7.303 -4.608 1.00 75.25 86 GLY A CA 1
ATOM 651 C C . GLY A 1 86 ? -11.319 -7.397 -3.406 1.00 75.25 86 GLY A C 1
ATOM 652 O O . GLY A 1 86 ? -10.928 -8.088 -2.438 1.00 75.25 86 GLY A O 1
#

Radius of gyration: 23.69 Å; Cα contacts (8 Å, |Δi|>4): 90; chains: 1; bounding box: 23×62×54 Å

Mean predicted aligned error: 9.68 Å